Protein AF-A0A1Y0BZR5-F1 (afdb_monomer_lite)

Structure (mmCIF, N/CA/C/O backbone):
data_AF-A0A1Y0BZR5-F1
#
_entry.id   AF-A0A1Y0BZR5-F1
#
loop_
_atom_site.group_PDB
_atom_site.id
_atom_site.type_symbol
_atom_site.label_atom_id
_atom_site.label_alt_id
_atom_site.label_comp_id
_atom_site.label_asym_id
_atom_site.label_entity_id
_atom_site.label_seq_id
_atom_site.pdbx_PDB_ins_code
_atom_site.Cartn_x
_atom_site.Cartn_y
_atom_site.Cartn_z
_atom_site.occupancy
_atom_site.B_iso_or_equiv
_atom_site.auth_seq_id
_atom_site.auth_comp_id
_atom_site.auth_asym_id
_atom_site.auth_atom_id
_atom_site.pdbx_PDB_model_num
ATOM 1 N N . MET A 1 1 ? 7.726 3.503 -25.643 1.00 62.22 1 MET A N 1
ATOM 2 C CA . MET A 1 1 ? 7.680 2.615 -24.464 1.00 62.22 1 MET A CA 1
ATOM 3 C C . MET A 1 1 ? 6.382 1.815 -24.440 1.00 62.22 1 MET A C 1
ATOM 5 O O . MET A 1 1 ? 6.408 0.675 -24.866 1.00 62.22 1 MET A O 1
ATOM 9 N N . TRP A 1 2 ? 5.237 2.400 -24.061 1.00 66.06 2 TRP A N 1
ATOM 10 C CA . TRP A 1 2 ? 3.949 1.682 -24.011 1.00 66.06 2 TRP A CA 1
ATOM 11 C C . TRP A 1 2 ? 3.474 1.126 -25.356 1.00 66.06 2 TRP A C 1
ATOM 13 O O . TRP A 1 2 ? 2.902 0.046 -25.384 1.00 66.06 2 TRP A O 1
ATOM 23 N N . SER A 1 3 ? 3.769 1.813 -26.464 1.00 66.06 3 SER A N 1
ATOM 24 C CA . SER A 1 3 ? 3.493 1.302 -27.813 1.00 66.06 3 SER A CA 1
ATOM 25 C C . SER A 1 3 ? 4.205 -0.027 -28.093 1.00 66.06 3 SER A C 1
ATOM 27 O O . SER A 1 3 ? 3.567 -0.968 -28.533 1.00 66.06 3 SER A O 1
ATOM 29 N N . GLN A 1 4 ? 5.483 -0.154 -27.718 1.00 62.59 4 GLN A N 1
ATOM 30 C CA . GLN A 1 4 ? 6.264 -1.386 -27.904 1.00 62.59 4 GLN A CA 1
ATOM 31 C C . GLN A 1 4 ? 5.739 -2.550 -27.052 1.00 62.59 4 GLN A C 1
ATOM 33 O O . GLN A 1 4 ? 5.684 -3.677 -27.525 1.00 62.59 4 GLN A O 1
ATOM 38 N N . ILE A 1 5 ? 5.302 -2.277 -25.815 1.00 62.97 5 ILE A N 1
ATOM 39 C CA . ILE A 1 5 ? 4.694 -3.296 -24.939 1.00 62.97 5 ILE A CA 1
ATOM 40 C C . ILE A 1 5 ? 3.386 -3.829 -25.547 1.00 62.97 5 ILE A C 1
ATOM 42 O O . ILE A 1 5 ? 3.080 -5.010 -25.418 1.00 62.97 5 ILE A O 1
ATOM 46 N N . LEU A 1 6 ? 2.604 -2.961 -26.196 1.00 71.44 6 LEU A N 1
ATOM 47 C CA . LEU A 1 6 ? 1.344 -3.350 -26.829 1.00 71.44 6 LEU A CA 1
ATOM 48 C C . LEU A 1 6 ? 1.567 -4.123 -28.137 1.00 71.44 6 LEU A C 1
ATOM 50 O O . LEU A 1 6 ? 0.842 -5.082 -28.389 1.00 71.44 6 LEU A O 1
ATOM 54 N N . ASP A 1 7 ? 2.581 -3.747 -28.918 1.00 69.94 7 ASP A N 1
ATOM 55 C CA . ASP A 1 7 ? 2.903 -4.374 -30.206 1.00 69.94 7 ASP A CA 1
ATOM 56 C C . ASP A 1 7 ? 3.537 -5.775 -30.051 1.00 69.94 7 ASP A C 1
ATOM 58 O O . ASP A 1 7 ? 3.302 -6.653 -30.880 1.00 69.94 7 ASP A O 1
ATOM 62 N N . GLU A 1 8 ? 4.301 -6.020 -28.978 1.00 62.06 8 GLU A N 1
ATOM 63 C CA . GLU A 1 8 ? 4.959 -7.314 -28.695 1.00 62.06 8 GLU A CA 1
ATOM 64 C C . GLU A 1 8 ? 4.054 -8.325 -27.958 1.00 62.06 8 GLU A C 1
ATOM 66 O O . GLU A 1 8 ? 4.415 -9.491 -27.792 1.00 62.06 8 GLU A O 1
ATOM 71 N N . GLY A 1 9 ? 2.854 -7.900 -27.547 1.00 57.88 9 GLY A N 1
ATOM 72 C CA . GLY A 1 9 ? 1.932 -8.677 -26.720 1.00 57.88 9 GLY A CA 1
ATOM 73 C C . GLY A 1 9 ? 2.133 -8.424 -25.222 1.00 57.88 9 GLY A C 1
ATOM 74 O O . GLY A 1 9 ? 3.214 -8.090 -24.761 1.00 57.88 9 GLY A O 1
ATOM 75 N N . VAL A 1 10 ? 1.072 -8.553 -24.421 1.00 62.38 10 VAL A N 1
ATOM 76 C CA . VAL A 1 10 ? 1.087 -8.153 -22.993 1.00 62.38 10 VAL A CA 1
ATOM 77 C C . VAL A 1 10 ? 1.660 -9.249 -22.075 1.00 62.38 10 VAL A C 1
ATOM 79 O O . VAL A 1 10 ? 2.021 -8.991 -20.929 1.00 62.38 10 VAL A O 1
ATOM 82 N N . ALA A 1 11 ? 1.767 -10.486 -22.565 1.00 65.88 11 ALA A N 1
ATOM 83 C CA . ALA A 1 11 ? 2.259 -11.630 -21.799 1.00 65.88 11 ALA A CA 1
ATOM 84 C C . ALA A 1 11 ? 3.771 -11.845 -22.004 1.00 65.88 11 ALA A C 1
ATOM 86 O O . ALA A 1 11 ? 4.230 -11.916 -23.136 1.00 65.88 11 ALA A O 1
ATOM 87 N N . ASN A 1 12 ? 4.531 -12.014 -20.911 1.00 61.97 12 ASN A N 1
ATOM 88 C CA . ASN A 1 12 ? 5.988 -12.272 -20.879 1.00 61.97 12 ASN A CA 1
ATOM 89 C C . ASN A 1 12 ? 6.913 -11.183 -21.465 1.00 61.97 12 ASN A C 1
ATOM 91 O O . ASN A 1 12 ? 8.118 -11.397 -21.571 1.00 61.97 12 ASN A O 1
ATOM 95 N N . THR A 1 13 ? 6.394 -9.999 -21.783 1.00 67.00 13 THR A N 1
ATOM 96 C CA . THR A 1 13 ? 7.181 -8.903 -22.385 1.00 67.00 13 THR A CA 1
ATOM 97 C C . THR A 1 13 ? 8.054 -8.161 -21.372 1.00 67.00 13 THR A C 1
ATOM 99 O O . THR A 1 13 ? 9.136 -7.679 -21.712 1.00 67.00 13 THR A O 1
ATOM 102 N N . VAL A 1 14 ? 7.628 -8.113 -20.107 1.00 60.06 14 VAL A N 1
ATOM 103 C CA . VAL A 1 14 ? 8.414 -7.570 -18.992 1.00 60.06 14 VAL A CA 1
ATOM 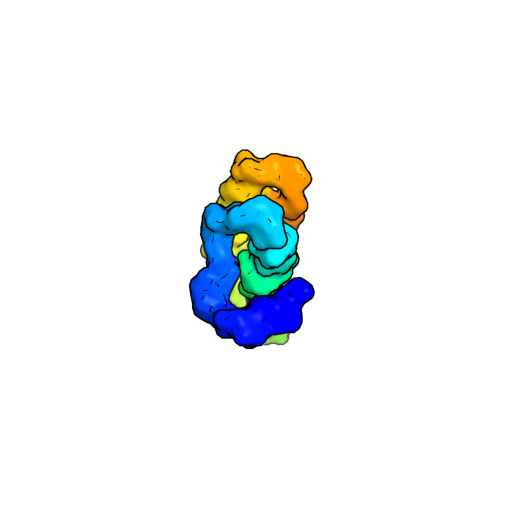104 C C . VAL A 1 14 ? 8.986 -8.737 -18.190 1.00 60.06 14 VAL A C 1
ATOM 106 O O . VAL A 1 14 ? 8.235 -9.507 -17.592 1.00 60.06 14 VAL A O 1
ATOM 109 N N . THR A 1 15 ? 10.312 -8.881 -18.194 1.00 63.84 15 THR A N 1
ATOM 110 C CA . THR A 1 15 ? 11.037 -9.943 -17.481 1.00 63.84 15 THR A CA 1
ATOM 111 C C . THR A 1 15 ? 11.661 -9.415 -16.188 1.00 63.84 15 THR A C 1
ATOM 113 O O . THR A 1 15 ? 11.914 -8.220 -16.043 1.00 63.84 15 THR A O 1
ATOM 116 N N . LEU A 1 16 ? 11.905 -10.316 -15.229 1.00 62.62 16 LEU A N 1
ATOM 117 C CA . LEU A 1 16 ? 12.580 -9.994 -13.960 1.00 62.62 16 LEU A CA 1
ATOM 118 C C . LEU A 1 16 ? 14.084 -9.728 -14.137 1.00 62.62 16 LEU A C 1
ATOM 120 O O . LEU A 1 16 ? 14.668 -9.027 -13.318 1.00 62.62 16 LEU A O 1
ATOM 124 N N . ASP A 1 17 ? 14.678 -10.260 -15.206 1.00 71.19 17 ASP A N 1
ATOM 125 C CA . ASP A 1 17 ? 16.074 -10.042 -15.594 1.00 71.19 17 ASP A CA 1
ATOM 126 C C . ASP A 1 17 ? 16.108 -9.486 -17.031 1.00 71.19 17 ASP A C 1
ATOM 128 O O . ASP A 1 17 ? 16.157 -10.251 -18.003 1.00 71.19 17 ASP A O 1
ATOM 132 N N . PRO A 1 18 ? 15.889 -8.170 -17.210 1.00 72.81 18 PRO A N 1
ATOM 133 C CA . PRO A 1 18 ? 15.882 -7.555 -18.528 1.00 72.81 18 PRO A CA 1
ATOM 134 C C . PRO A 1 18 ? 17.320 -7.349 -19.037 1.00 72.81 18 PRO A C 1
ATOM 136 O O . PRO A 1 18 ? 18.179 -6.897 -18.277 1.00 72.81 18 PRO A O 1
ATOM 139 N N . PRO A 1 19 ? 17.599 -7.593 -20.332 1.00 79.25 19 PRO A N 1
ATOM 140 C CA . PRO A 1 19 ? 18.864 -7.172 -20.925 1.00 79.25 19 PRO A CA 1
ATOM 141 C C . PRO A 1 19 ? 19.018 -5.634 -20.848 1.00 79.25 19 PRO A C 1
ATOM 143 O O . PRO A 1 19 ? 18.019 -4.921 -20.695 1.00 79.25 19 PRO A O 1
ATOM 146 N N . PRO A 1 20 ? 20.249 -5.088 -20.927 1.00 81.69 20 PRO A N 1
ATOM 147 C CA . PRO A 1 20 ? 20.534 -3.683 -20.601 1.00 81.69 20 PRO A CA 1
ATOM 148 C C . PRO A 1 20 ? 19.718 -2.644 -21.387 1.00 81.69 20 PRO A C 1
ATOM 150 O O . PRO A 1 20 ? 19.418 -1.568 -20.876 1.00 81.69 20 PRO A O 1
ATOM 153 N N . ASP A 1 21 ? 19.328 -2.964 -22.616 1.00 83.81 21 ASP A N 1
ATOM 154 C CA . ASP A 1 21 ? 18.503 -2.138 -23.501 1.00 83.81 21 ASP A CA 1
ATOM 155 C C . ASP A 1 21 ? 17.012 -2.106 -23.105 1.00 83.81 21 ASP A C 1
ATOM 157 O O . ASP A 1 21 ? 16.271 -1.217 -23.528 1.00 83.81 21 ASP A O 1
ATOM 161 N N . ARG A 1 22 ? 16.567 -3.039 -22.253 1.00 75.56 22 ARG A N 1
ATOM 162 C CA . ARG A 1 22 ? 15.169 -3.219 -21.820 1.00 75.56 22 ARG A CA 1
ATOM 163 C C . ARG A 1 22 ? 14.894 -2.724 -20.397 1.00 75.56 22 ARG A C 1
ATOM 165 O O . ARG A 1 22 ? 13.734 -2.705 -19.981 1.00 75.56 22 ARG A O 1
ATOM 172 N N . VAL A 1 23 ? 15.915 -2.274 -19.662 1.00 80.56 23 VAL A N 1
ATOM 173 C CA . VAL A 1 23 ? 15.788 -1.796 -18.269 1.00 80.56 23 VAL A CA 1
ATOM 174 C C . VAL A 1 23 ? 14.750 -0.675 -18.146 1.00 80.56 23 VAL A C 1
ATOM 176 O O . VAL A 1 23 ? 13.867 -0.748 -17.297 1.00 80.56 23 VAL A O 1
ATOM 179 N N . ALA A 1 24 ? 14.767 0.304 -19.055 1.00 79.38 24 ALA A N 1
ATOM 180 C CA . ALA A 1 24 ? 13.832 1.430 -19.016 1.00 79.38 24 ALA A CA 1
ATOM 181 C C . ALA A 1 24 ? 12.359 1.006 -19.218 1.00 79.38 24 ALA A C 1
ATOM 183 O O . ALA A 1 24 ? 11.450 1.617 -18.653 1.00 79.38 24 ALA A O 1
ATOM 184 N N . VAL A 1 25 ? 12.107 -0.054 -20.000 1.00 75.31 25 VAL A N 1
ATOM 185 C CA . VAL A 1 25 ? 10.763 -0.631 -20.198 1.00 75.31 25 VAL A CA 1
ATOM 186 C C . VAL A 1 25 ? 10.275 -1.277 -18.899 1.00 75.31 25 VAL A C 1
ATOM 188 O O . VAL A 1 25 ? 9.134 -1.052 -18.488 1.00 75.31 25 VAL A O 1
ATOM 191 N N . ALA A 1 26 ? 11.146 -2.043 -18.234 1.00 74.94 26 ALA A N 1
ATOM 192 C CA . ALA A 1 26 ? 10.841 -2.697 -16.965 1.00 74.94 26 ALA A CA 1
ATOM 193 C C . ALA A 1 26 ? 10.603 -1.678 -15.839 1.00 74.94 26 ALA A C 1
ATOM 195 O O . ALA A 1 26 ? 9.607 -1.776 -15.124 1.00 74.94 26 ALA A O 1
ATOM 196 N N . GLU A 1 27 ? 11.452 -0.656 -15.718 1.00 75.69 27 GLU A N 1
ATOM 197 C CA . GLU A 1 27 ? 11.271 0.432 -14.751 1.00 75.69 27 GLU A CA 1
ATOM 198 C C . GLU A 1 27 ? 9.947 1.168 -14.969 1.00 75.69 27 GLU A C 1
ATOM 200 O O . GLU A 1 27 ? 9.188 1.358 -14.020 1.00 75.69 27 GLU A O 1
ATOM 205 N N . ALA A 1 28 ? 9.620 1.529 -16.215 1.00 73.88 28 ALA A N 1
ATOM 206 C CA . ALA A 1 28 ? 8.361 2.198 -16.531 1.00 73.88 28 ALA A CA 1
ATOM 207 C C . ALA A 1 28 ? 7.145 1.348 -16.130 1.00 73.88 28 ALA A C 1
ATOM 209 O O . ALA A 1 28 ? 6.183 1.882 -15.573 1.00 73.88 28 ALA A O 1
ATOM 210 N N . PHE A 1 29 ? 7.193 0.033 -16.360 1.00 73.12 29 PHE A N 1
ATOM 211 C CA . PHE A 1 29 ? 6.144 -0.892 -15.935 1.00 73.12 29 PHE A CA 1
ATOM 212 C C . PHE A 1 29 ? 5.981 -0.914 -14.408 1.00 73.12 29 PHE A C 1
ATOM 214 O O . PHE A 1 29 ? 4.869 -0.704 -13.912 1.00 73.12 29 PHE A O 1
ATOM 221 N N . TRP A 1 30 ? 7.074 -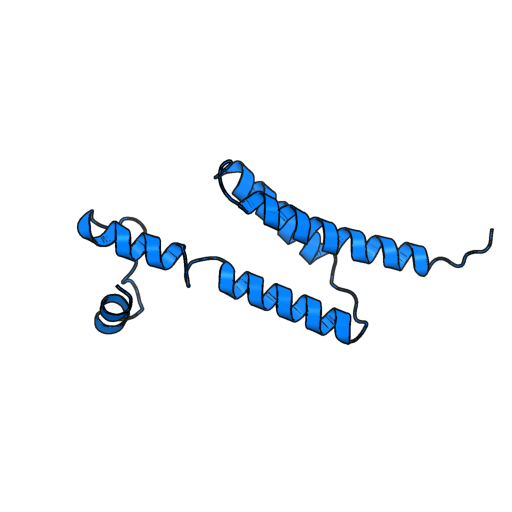1.093 -13.660 1.00 72.12 30 TRP A N 1
ATOM 222 C CA . TRP A 1 30 ? 7.058 -1.144 -12.192 1.00 72.12 30 TRP A CA 1
ATOM 223 C C . TRP A 1 30 ? 6.693 0.193 -11.536 1.00 72.12 30 TRP A C 1
ATOM 225 O O . TRP A 1 30 ? 6.091 0.200 -10.464 1.00 72.12 30 TRP A O 1
ATOM 235 N N . PHE A 1 31 ? 6.975 1.321 -12.191 1.00 70.38 31 PHE A N 1
ATOM 236 C CA . PHE A 1 31 ? 6.534 2.646 -11.749 1.00 70.38 31 PHE A CA 1
ATOM 237 C C . PHE A 1 31 ? 5.084 2.987 -12.128 1.00 70.38 31 PHE A C 1
ATOM 239 O O . PHE A 1 31 ? 4.567 3.988 -11.633 1.00 70.38 31 PHE A O 1
ATOM 246 N N . SER A 1 32 ? 4.401 2.191 -12.966 1.00 66.94 32 SER A N 1
ATOM 247 C CA . SER A 1 32 ? 3.013 2.477 -13.370 1.00 66.94 32 SER A CA 1
ATOM 248 C C . SER A 1 32 ? 2.027 1.305 -13.204 1.00 66.94 32 SER A C 1
ATOM 250 O O . SER A 1 32 ? 1.549 1.162 -12.080 1.00 66.94 32 SER A O 1
ATOM 252 N N . PRO A 1 33 ? 1.644 0.464 -14.188 1.00 63.09 33 PRO A N 1
ATOM 253 C CA . PRO A 1 33 ? 0.618 -0.561 -13.963 1.00 63.09 33 PRO A CA 1
ATOM 254 C C . PRO A 1 33 ? 1.117 -1.758 -13.148 1.00 63.09 33 PRO A C 1
ATOM 256 O O . PRO A 1 33 ? 0.309 -2.401 -12.486 1.00 63.09 33 PRO A O 1
ATOM 259 N N . GLY A 1 34 ? 2.426 -2.038 -13.163 1.00 60.03 34 GLY A N 1
ATOM 260 C CA . GLY A 1 34 ? 3.066 -2.977 -12.239 1.00 60.03 34 GLY A CA 1
ATOM 261 C C . GLY A 1 34 ? 3.285 -2.382 -10.846 1.00 60.03 34 GLY A C 1
ATOM 262 O O . GLY A 1 34 ? 3.612 -3.107 -9.908 1.00 60.03 34 GLY A O 1
ATOM 263 N N . SER A 1 35 ? 3.088 -1.068 -10.691 1.00 69.56 35 SER A N 1
ATOM 264 C CA . SER A 1 35 ? 3.084 -0.438 -9.376 1.00 69.56 35 SER A CA 1
ATOM 265 C C . SER A 1 35 ? 1.818 -0.809 -8.607 1.00 69.56 35 SER A C 1
ATOM 267 O O . SER A 1 35 ? 0.764 -1.115 -9.168 1.00 69.56 35 SER A O 1
ATOM 269 N N . PHE A 1 36 ? 1.872 -0.657 -7.289 1.00 71.00 36 PHE A N 1
ATOM 270 C CA . PHE A 1 36 ? 0.699 -0.796 -6.430 1.00 71.00 36 PHE A CA 1
ATOM 271 C C . PHE A 1 36 ? -0.288 0.384 -6.532 1.00 71.00 36 PHE A C 1
ATOM 273 O O . PHE A 1 36 ? -1.261 0.419 -5.785 1.00 71.00 36 PHE A O 1
ATOM 280 N N . GLY A 1 37 ? -0.096 1.341 -7.449 1.00 75.62 37 GLY A N 1
ATOM 281 C CA . GLY A 1 37 ? -0.930 2.541 -7.561 1.00 75.62 37 GLY A CA 1
ATOM 282 C C . GLY A 1 37 ? -2.405 2.251 -7.854 1.00 75.62 37 GLY A C 1
ATOM 283 O O . GLY A 1 37 ? -3.278 2.755 -7.150 1.00 75.62 37 GLY A O 1
ATOM 284 N N . VAL A 1 38 ? -2.698 1.404 -8.848 1.00 81.31 38 VAL A N 1
ATOM 285 C CA . VAL A 1 38 ? -4.087 1.036 -9.189 1.00 81.31 38 VAL A CA 1
ATOM 286 C C . VAL A 1 38 ? -4.757 0.251 -8.049 1.00 81.31 38 VAL A C 1
ATOM 288 O O . VAL A 1 38 ? -5.829 0.676 -7.611 1.00 81.31 38 VAL A O 1
ATOM 291 N N . PRO A 1 39 ? -4.148 -0.822 -7.494 1.00 79.94 39 PRO A N 1
ATOM 292 C CA . PRO A 1 39 ? -4.695 -1.504 -6.320 1.00 79.94 39 PRO A CA 1
ATOM 293 C C . PRO A 1 39 ? -4.949 -0.572 -5.126 1.00 79.94 39 PRO A C 1
ATOM 295 O O . PRO A 1 39 ? -6.025 -0.619 -4.530 1.00 79.94 39 PRO A O 1
ATOM 298 N N . LEU A 1 40 ? -4.003 0.314 -4.796 1.00 80.06 40 LEU A N 1
ATOM 299 C CA . LEU A 1 40 ? -4.154 1.270 -3.692 1.00 80.06 40 LEU A CA 1
ATOM 300 C C . LEU A 1 40 ? -5.258 2.300 -3.967 1.00 80.06 40 LEU A C 1
ATOM 302 O O . LEU A 1 40 ? -6.012 2.643 -3.057 1.00 80.06 40 LEU A O 1
ATOM 306 N N . GLY A 1 41 ? -5.404 2.754 -5.214 1.00 86.00 41 GLY A N 1
ATOM 307 C CA . GLY A 1 41 ? -6.494 3.637 -5.629 1.00 86.00 41 GLY A CA 1
ATOM 308 C C . GLY A 1 41 ? -7.869 2.987 -5.453 1.00 86.00 41 GLY A C 1
ATOM 309 O O . GLY A 1 41 ? -8.782 3.610 -4.909 1.00 86.00 41 GLY A O 1
ATOM 310 N N . LEU A 1 42 ? -8.003 1.711 -5.827 1.00 89.12 42 LEU A N 1
ATOM 311 C CA . LEU A 1 42 ? -9.230 0.938 -5.613 1.00 89.12 42 LEU A CA 1
ATOM 312 C C . LEU A 1 42 ? -9.547 0.760 -4.124 1.00 89.12 42 LEU A C 1
ATOM 314 O O . LEU A 1 42 ? -10.700 0.926 -3.726 1.00 89.12 42 LEU A O 1
ATOM 318 N N . ILE A 1 43 ? -8.536 0.488 -3.292 1.00 88.44 43 ILE A N 1
ATOM 319 C CA . ILE A 1 43 ? -8.697 0.429 -1.832 1.00 88.44 43 ILE A CA 1
ATOM 320 C C . ILE A 1 43 ? -9.176 1.782 -1.292 1.00 88.44 43 ILE A C 1
ATOM 322 O O . ILE A 1 43 ? -10.137 1.829 -0.526 1.00 88.44 43 ILE A O 1
ATOM 326 N N . GLY A 1 44 ? -8.574 2.891 -1.728 1.00 88.94 44 GLY A N 1
ATOM 327 C CA . GLY A 1 44 ? -9.015 4.236 -1.352 1.00 88.94 44 GLY A CA 1
ATOM 328 C C . GLY A 1 44 ? -10.470 4.506 -1.750 1.00 88.94 44 GLY A C 1
ATOM 329 O O . GLY A 1 44 ? -11.255 5.028 -0.956 1.00 88.94 44 GLY A O 1
ATOM 330 N N . GLN A 1 45 ? -10.872 4.084 -2.949 1.00 93.12 45 GLN A N 1
ATOM 331 C CA . GLN A 1 45 ? -12.249 4.223 -3.418 1.00 93.12 45 GLN A CA 1
ATOM 332 C C . GLN A 1 45 ? -13.232 3.355 -2.622 1.00 93.12 45 GLN A C 1
ATOM 334 O O . GLN A 1 45 ? -14.338 3.811 -2.321 1.00 93.12 45 GLN A O 1
ATOM 339 N N . LEU A 1 46 ? -12.830 2.146 -2.224 1.00 90.62 46 LEU A N 1
ATOM 340 C CA . LEU A 1 46 ? -13.607 1.282 -1.336 1.00 90.62 46 LEU A CA 1
ATOM 341 C C . LEU A 1 46 ? -13.795 1.930 0.043 1.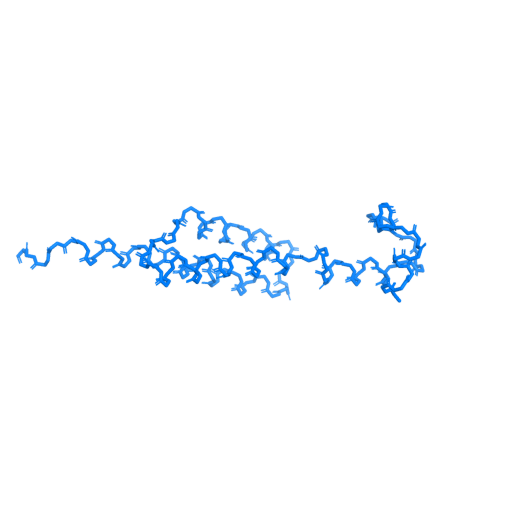00 90.62 46 LEU A C 1
ATOM 343 O O . LEU A 1 46 ? -14.923 2.026 0.522 1.00 90.62 46 LEU A O 1
ATOM 347 N N . VAL A 1 47 ? -12.721 2.447 0.645 1.00 90.38 47 VAL A N 1
ATOM 348 C CA . VAL A 1 47 ? -12.756 3.170 1.930 1.00 90.38 47 VAL A CA 1
ATOM 349 C C . VAL A 1 47 ? -13.719 4.359 1.869 1.00 90.38 47 VAL A C 1
ATOM 351 O O . VAL A 1 47 ? -14.556 4.533 2.761 1.00 90.38 47 VAL A O 1
ATOM 354 N N . LEU A 1 48 ? -13.661 5.151 0.793 1.00 91.69 48 LEU A N 1
ATOM 355 C CA . LEU A 1 48 ? -14.582 6.269 0.575 1.00 91.69 48 LEU A CA 1
ATOM 356 C C . LEU A 1 48 ? -16.026 5.795 0.399 1.00 91.69 48 LEU A C 1
ATOM 358 O O . LEU A 1 48 ? -16.943 6.400 0.953 1.00 91.69 48 LEU A O 1
ATOM 362 N N . HIS A 1 49 ? -16.242 4.720 -0.357 1.00 93.44 49 HIS A N 1
ATOM 363 C CA . HIS A 1 49 ? -17.567 4.147 -0.569 1.00 93.44 49 HIS A CA 1
ATOM 364 C C . HIS A 1 49 ? -18.203 3.675 0.746 1.00 93.44 49 HIS A C 1
ATOM 366 O O . HIS A 1 49 ? -19.358 4.005 1.018 1.00 93.44 49 HIS A O 1
ATOM 372 N N . MET A 1 50 ? -17.450 2.948 1.576 1.00 91.06 50 MET A N 1
ATOM 373 C CA . MET A 1 50 ? -17.915 2.455 2.876 1.00 91.06 50 MET A CA 1
ATOM 374 C C . MET A 1 50 ? -18.236 3.612 3.824 1.00 91.06 50 MET A C 1
ATOM 376 O O . MET A 1 50 ? -19.350 3.692 4.345 1.00 91.06 50 MET A O 1
ATOM 380 N N . THR A 1 51 ? -17.310 4.567 3.950 1.00 88.12 51 THR A N 1
ATOM 381 C CA . THR A 1 51 ? -17.473 5.742 4.818 1.00 88.12 51 THR A CA 1
ATOM 382 C C . THR A 1 51 ? -18.692 6.580 4.420 1.00 88.12 51 THR A C 1
ATOM 384 O O . THR A 1 51 ? -19.483 6.962 5.280 1.00 88.12 51 THR A O 1
ATOM 387 N N . ARG A 1 52 ? -18.918 6.807 3.116 1.00 92.38 52 ARG A N 1
ATOM 388 C CA . ARG A 1 52 ? -20.100 7.535 2.607 1.00 92.38 52 ARG A CA 1
ATOM 389 C C . ARG A 1 52 ? -21.426 6.833 2.911 1.00 92.38 52 ARG A C 1
ATOM 391 O O . ARG A 1 52 ? -22.457 7.493 2.956 1.00 92.38 52 ARG A O 1
ATOM 398 N N . ARG A 1 53 ? -21.410 5.513 3.111 1.00 92.69 53 ARG A N 1
ATOM 399 C CA . ARG A 1 53 ? -22.582 4.703 3.484 1.00 92.69 53 ARG A CA 1
ATOM 400 C C . ARG A 1 53 ? -22.697 4.462 4.992 1.00 92.69 53 ARG A C 1
ATOM 402 O O . ARG A 1 53 ? -23.533 3.667 5.412 1.00 92.69 53 ARG A O 1
ATOM 409 N N . GLY A 1 54 ? -21.853 5.103 5.804 1.00 86.75 54 GLY A N 1
ATOM 410 C CA . GLY A 1 54 ? -21.813 4.914 7.257 1.00 86.75 54 GLY A CA 1
ATOM 411 C C . GLY A 1 54 ? -21.280 3.547 7.707 1.00 86.75 54 GLY A C 1
ATOM 412 O O . GLY A 1 54 ? -21.299 3.252 8.906 1.00 86.75 54 GLY A O 1
ATOM 413 N N . GLN A 1 55 ? -20.788 2.730 6.771 1.00 87.88 55 GLN A N 1
ATOM 414 C CA . GLN A 1 55 ? -20.230 1.407 7.038 1.00 87.88 55 GLN A CA 1
ATOM 415 C C . GLN A 1 55 ? -18.800 1.548 7.580 1.00 87.88 55 GLN A C 1
ATOM 417 O O . GLN A 1 55 ? -18.024 2.340 7.034 1.00 87.88 55 GLN A O 1
ATOM 422 N N . PRO A 1 56 ? -18.432 0.816 8.645 1.00 85.25 56 PRO A N 1
ATOM 423 C CA . PRO A 1 56 ? -17.074 0.846 9.174 1.00 85.25 56 PRO A CA 1
ATOM 424 C C . PRO A 1 56 ? -16.098 0.193 8.191 1.00 85.25 56 PRO A C 1
ATOM 426 O O . PRO A 1 56 ? -16.416 -0.816 7.563 1.00 85.25 56 PRO A O 1
ATOM 429 N N . VAL A 1 57 ? -14.898 0.759 8.071 1.00 88.25 57 VAL A N 1
ATOM 430 C CA . VAL A 1 57 ? -13.797 0.122 7.338 1.00 88.25 57 VAL A CA 1
ATOM 431 C C . VAL A 1 57 ? -13.185 -0.953 8.244 1.00 88.25 57 VAL A C 1
ATOM 433 O O . VAL A 1 57 ? -12.941 -0.653 9.410 1.00 88.25 57 VAL A O 1
ATOM 436 N N . PRO A 1 58 ? -12.919 -2.179 7.759 1.00 88.69 58 PRO A N 1
ATOM 437 C CA . PRO A 1 58 ? -12.398 -3.246 8.610 1.00 88.69 58 PRO A CA 1
ATOM 438 C C . PRO A 1 58 ? -10.988 -2.942 9.128 1.00 88.69 58 PRO A C 1
ATOM 440 O O . PRO A 1 58 ? -10.100 -2.624 8.337 1.00 88.69 58 PRO A O 1
ATOM 443 N N . VAL A 1 59 ? -10.726 -3.121 10.424 1.00 89.50 59 VAL A N 1
ATOM 444 C CA . VAL A 1 59 ? -9.401 -2.804 10.989 1.00 89.50 59 VAL A CA 1
ATOM 445 C C . VAL A 1 59 ? -8.271 -3.712 10.555 1.00 89.50 59 VAL A C 1
ATOM 447 O O . VAL A 1 59 ? -7.133 -3.254 10.433 1.00 89.50 59 VAL A O 1
ATOM 450 N N . TRP A 1 60 ? -8.564 -4.972 10.235 1.00 90.50 60 TRP A N 1
ATOM 451 C CA . TRP A 1 60 ? -7.554 -5.869 9.673 1.00 90.50 60 TRP A CA 1
ATOM 452 C C . TRP A 1 60 ? -6.939 -5.296 8.384 1.00 90.50 60 TRP A C 1
ATOM 454 O O . TRP A 1 60 ? -5.760 -5.521 8.125 1.00 90.50 60 TRP A O 1
ATOM 464 N N . LEU A 1 61 ? -7.698 -4.501 7.615 1.00 90.31 61 LEU A N 1
ATOM 465 C CA . LEU A 1 61 ? -7.203 -3.821 6.418 1.00 90.31 61 LEU A CA 1
ATOM 466 C C . LEU A 1 61 ? -6.188 -2.728 6.781 1.00 90.31 61 LEU A C 1
ATOM 468 O O . LEU A 1 61 ? -5.152 -2.613 6.131 1.00 90.31 61 LEU A O 1
ATOM 472 N N . GLY A 1 62 ? -6.455 -1.960 7.841 1.00 90.88 62 GLY A N 1
ATOM 473 C CA . GLY A 1 62 ? -5.519 -0.966 8.367 1.00 90.88 62 GLY A CA 1
ATOM 474 C C . GLY A 1 62 ? -4.199 -1.603 8.808 1.00 90.88 62 GLY A C 1
ATOM 475 O O . GLY A 1 62 ? -3.132 -1.161 8.386 1.00 90.88 62 GLY A O 1
ATOM 476 N N . TRP A 1 63 ? -4.263 -2.702 9.566 1.00 93.19 63 TRP A N 1
ATOM 477 C CA . TRP A 1 63 ? -3.071 -3.453 9.979 1.00 93.19 63 TRP A CA 1
ATOM 478 C C . TRP A 1 63 ? -2.313 -4.080 8.810 1.00 93.19 63 TRP A C 1
ATOM 480 O O . TRP A 1 63 ? -1.084 -4.034 8.799 1.00 93.19 63 TRP A O 1
ATOM 490 N N . ALA A 1 64 ? -3.016 -4.613 7.807 1.00 91.31 64 ALA A N 1
ATOM 491 C CA . ALA A 1 64 ? -2.386 -5.130 6.596 1.00 91.31 64 ALA A CA 1
ATOM 492 C C . ALA A 1 64 ? -1.595 -4.033 5.863 1.00 91.31 64 ALA A C 1
ATOM 494 O O . ALA A 1 64 ? -0.455 -4.260 5.460 1.00 91.31 64 ALA A O 1
ATOM 495 N N . ILE A 1 65 ? -2.159 -2.825 5.754 1.00 90.19 65 ILE A N 1
ATOM 496 C CA . ILE A 1 65 ? -1.493 -1.666 5.142 1.00 90.19 65 ILE A CA 1
ATOM 497 C C . ILE A 1 65 ? -0.273 -1.226 5.966 1.00 90.19 65 ILE A C 1
ATOM 499 O O . ILE A 1 65 ? 0.778 -0.967 5.383 1.00 90.19 65 ILE A O 1
ATOM 503 N N . VAL A 1 66 ? -0.370 -1.183 7.302 1.00 92.94 66 VAL A N 1
ATOM 504 C CA . VAL A 1 66 ? 0.775 -0.868 8.179 1.00 92.94 66 VAL A CA 1
ATOM 505 C C . VAL A 1 66 ? 1.892 -1.899 8.017 1.00 92.94 66 VAL A C 1
ATOM 507 O O . VAL A 1 66 ? 3.040 -1.521 7.792 1.00 92.94 66 VAL A O 1
ATOM 510 N N . ALA A 1 67 ? 1.571 -3.193 8.088 1.00 92.12 67 ALA A N 1
ATOM 511 C CA . ALA A 1 67 ? 2.551 -4.267 7.945 1.00 92.12 67 ALA A CA 1
ATOM 512 C C . ALA A 1 67 ? 3.255 -4.206 6.581 1.00 92.12 67 ALA A C 1
ATOM 514 O O . ALA A 1 67 ? 4.479 -4.326 6.504 1.00 92.12 67 ALA A O 1
ATOM 515 N N . TRP A 1 68 ? 2.494 -3.946 5.516 1.00 89.38 68 TRP A N 1
ATOM 516 C CA . TRP A 1 68 ? 3.033 -3.796 4.169 1.00 89.38 68 TRP A CA 1
ATOM 517 C C . TRP A 1 68 ? 3.926 -2.559 4.027 1.00 89.38 68 TRP A C 1
ATOM 519 O O . TRP A 1 68 ? 5.015 -2.643 3.462 1.00 89.38 68 TRP A O 1
ATOM 529 N N . ALA A 1 69 ? 3.511 -1.419 4.587 1.00 89.00 69 ALA A N 1
ATOM 530 C CA . ALA A 1 69 ? 4.312 -0.198 4.595 1.00 89.00 69 ALA A CA 1
ATOM 531 C C . ALA A 1 69 ? 5.634 -0.385 5.352 1.00 89.00 69 ALA A C 1
ATOM 533 O O . ALA A 1 69 ? 6.674 0.053 4.869 1.00 89.00 69 ALA A O 1
ATOM 534 N N . CYS A 1 70 ? 5.612 -1.077 6.496 1.00 90.00 70 CYS A N 1
ATOM 535 C CA . CYS A 1 70 ? 6.818 -1.431 7.242 1.00 90.00 70 CYS A CA 1
ATOM 536 C C . CYS A 1 70 ? 7.743 -2.334 6.422 1.00 90.00 70 CYS A C 1
ATOM 538 O O . CYS A 1 70 ? 8.938 -2.066 6.350 1.00 90.00 70 CYS A O 1
ATOM 540 N N . LEU A 1 71 ? 7.204 -3.370 5.772 1.00 89.44 71 LEU A N 1
ATOM 541 C CA . LEU A 1 71 ? 7.986 -4.253 4.907 1.00 89.44 71 LEU A CA 1
ATOM 542 C C . LEU A 1 71 ? 8.678 -3.453 3.791 1.00 89.44 71 LEU A C 1
ATOM 544 O O . LEU A 1 71 ? 9.897 -3.524 3.648 1.00 89.44 71 LEU A O 1
ATOM 548 N N . LEU A 1 72 ? 7.923 -2.636 3.051 1.00 82.69 72 LEU A N 1
ATOM 549 C CA . LEU A 1 72 ? 8.461 -1.804 1.970 1.00 82.69 72 LEU A CA 1
ATOM 550 C C . LEU A 1 72 ? 9.460 -0.753 2.473 1.00 82.69 72 LEU A C 1
ATOM 552 O O . LEU A 1 72 ? 10.499 -0.548 1.848 1.00 82.69 72 LEU A O 1
ATOM 556 N N . GLY A 1 73 ? 9.172 -0.108 3.604 1.00 84.75 73 GLY A N 1
ATOM 557 C CA . GLY A 1 73 ? 10.056 0.870 4.235 1.00 84.75 73 GLY A CA 1
ATOM 558 C C . GLY A 1 73 ? 11.364 0.251 4.726 1.00 84.75 73 GLY A C 1
ATOM 559 O O . GLY A 1 73 ? 12.406 0.890 4.645 1.00 84.75 73 GLY A O 1
ATOM 560 N N . LEU A 1 74 ? 11.352 -1.007 5.170 1.00 86.69 74 LEU A N 1
ATOM 561 C CA . LEU A 1 74 ? 12.572 -1.727 5.542 1.00 86.69 74 LEU A CA 1
ATOM 562 C C . LEU A 1 74 ? 13.384 -2.157 4.317 1.00 86.69 74 LEU A C 1
ATOM 564 O O . LEU A 1 74 ? 14.607 -2.028 4.328 1.00 86.69 74 LEU A O 1
ATOM 568 N N . MET A 1 75 ? 12.728 -2.640 3.256 1.00 78.62 75 MET A N 1
ATOM 569 C CA . MET A 1 75 ? 13.426 -3.063 2.036 1.00 78.62 75 MET A CA 1
ATOM 570 C C . MET A 1 75 ? 13.978 -1.880 1.234 1.00 78.62 75 MET A C 1
ATOM 572 O O . MET A 1 75 ? 15.054 -1.982 0.648 1.00 78.62 75 MET A O 1
ATOM 576 N N . VAL A 1 76 ? 13.269 -0.745 1.221 1.00 80.75 76 VAL A N 1
ATOM 577 C CA . VAL A 1 76 ? 13.658 0.462 0.477 1.00 80.75 76 VAL A CA 1
ATOM 578 C C . VAL A 1 76 ? 13.508 1.715 1.363 1.00 80.75 76 VAL A C 1
ATOM 580 O O . VAL A 1 76 ? 12.577 2.504 1.179 1.00 80.75 76 VAL A O 1
ATOM 583 N N . PRO A 1 77 ? 14.436 1.965 2.310 1.00 76.25 77 PRO A N 1
ATOM 584 C CA . PRO A 1 77 ? 14.268 2.994 3.348 1.00 76.25 77 PRO A CA 1
ATOM 585 C C . PRO A 1 77 ? 14.174 4.434 2.855 1.00 76.25 77 PRO A C 1
ATOM 587 O O . PRO A 1 77 ? 13.524 5.257 3.496 1.00 76.25 77 PRO A O 1
ATOM 590 N N . LYS A 1 78 ? 14.801 4.743 1.713 1.00 78.25 78 LYS A N 1
ATOM 591 C CA . LYS A 1 78 ? 14.746 6.073 1.082 1.00 78.25 78 LYS A CA 1
ATOM 592 C C . LYS A 1 78 ? 13.513 6.273 0.184 1.00 78.25 78 LYS A C 1
ATOM 594 O O . LYS A 1 78 ? 13.427 7.288 -0.500 1.00 78.25 78 LYS A O 1
ATOM 599 N N . SER A 1 79 ? 12.587 5.314 0.143 1.00 76.06 79 SER A N 1
ATOM 600 C CA . SER A 1 79 ? 11.363 5.414 -0.656 1.00 76.06 79 SER A CA 1
ATOM 601 C C . SER A 1 79 ? 10.249 6.181 0.065 1.00 76.06 79 SER A C 1
ATOM 603 O O . SER A 1 79 ? 10.272 6.376 1.280 1.00 76.06 79 SER A O 1
ATOM 605 N N . GLY A 1 80 ? 9.211 6.557 -0.687 1.00 75.50 80 GLY A N 1
ATOM 606 C CA . GLY A 1 80 ? 7.979 7.136 -0.143 1.00 75.50 80 GLY A CA 1
ATOM 607 C C . GLY A 1 80 ? 7.070 6.148 0.606 1.00 75.50 80 GLY A C 1
ATOM 608 O O . GLY A 1 80 ? 5.970 6.536 0.993 1.00 75.50 80 GLY A O 1
ATOM 609 N N . ALA A 1 81 ? 7.486 4.891 0.822 1.00 79.81 81 ALA A N 1
ATOM 610 C CA . ALA A 1 81 ? 6.658 3.852 1.447 1.00 79.81 81 ALA A CA 1
ATOM 611 C C . ALA A 1 81 ? 6.143 4.235 2.846 1.00 79.81 81 ALA A C 1
ATOM 613 O O . ALA A 1 81 ? 5.040 3.847 3.228 1.00 79.81 81 ALA A O 1
ATOM 614 N N . TRP A 1 82 ? 6.882 5.068 3.581 1.00 83.38 82 TRP A N 1
ATOM 615 C CA . TRP A 1 82 ? 6.472 5.573 4.893 1.00 83.38 82 TRP A CA 1
ATOM 616 C C . TRP A 1 82 ? 5.157 6.365 4.868 1.00 83.38 82 TRP A C 1
ATOM 618 O O . TRP A 1 82 ? 4.429 6.359 5.854 1.00 83.38 82 TRP A O 1
ATOM 628 N N . ALA A 1 83 ? 4.785 6.988 3.744 1.00 85.94 83 ALA A N 1
ATOM 629 C CA . ALA A 1 83 ? 3.496 7.673 3.621 1.00 85.94 83 ALA A CA 1
ATOM 630 C C . ALA A 1 83 ? 2.300 6.701 3.688 1.00 85.94 83 ALA A C 1
ATOM 632 O O . ALA A 1 83 ? 1.232 7.060 4.186 1.00 85.94 83 ALA A O 1
ATOM 633 N N . ILE A 1 84 ? 2.485 5.454 3.237 1.00 85.94 84 ILE A N 1
ATOM 634 C CA . ILE A 1 84 ? 1.462 4.396 3.290 1.00 85.94 84 ILE A CA 1
ATOM 635 C C . ILE A 1 84 ? 1.166 4.015 4.749 1.00 85.94 84 ILE A C 1
ATOM 637 O O . ILE A 1 84 ? 0.024 3.706 5.093 1.00 85.94 84 ILE A O 1
ATOM 641 N N . LEU A 1 85 ? 2.165 4.115 5.632 1.00 89.00 85 LEU A N 1
ATOM 642 C CA . LEU A 1 85 ? 2.014 3.840 7.061 1.00 89.00 85 LEU A CA 1
ATOM 643 C C . LEU A 1 85 ? 0.994 4.784 7.713 1.00 89.00 85 LEU A C 1
ATOM 645 O O . LEU A 1 85 ? 0.152 4.334 8.488 1.00 89.00 85 LEU A O 1
ATOM 649 N N . THR A 1 86 ? 1.006 6.066 7.333 1.00 89.69 86 THR A N 1
ATOM 650 C CA . THR A 1 86 ? 0.017 7.054 7.790 1.00 89.69 86 THR A CA 1
ATOM 651 C C . THR A 1 86 ? -1.406 6.642 7.411 1.00 89.69 86 THR A C 1
ATOM 653 O O . THR A 1 86 ? -2.316 6.757 8.227 1.00 89.69 86 THR A O 1
ATOM 656 N N . VAL A 1 87 ? -1.610 6.111 6.200 1.00 88.25 87 VAL A N 1
ATOM 657 C CA . VAL A 1 87 ? -2.930 5.642 5.741 1.00 88.25 87 VAL A CA 1
ATOM 658 C C . VAL A 1 87 ? -3.420 4.474 6.595 1.00 88.25 87 VAL A C 1
ATOM 660 O O . VAL A 1 87 ? -4.554 4.496 7.073 1.00 88.25 87 VAL A O 1
ATOM 663 N N . GLY A 1 88 ? -2.561 3.478 6.826 1.00 89.00 88 GLY A N 1
ATOM 664 C CA . GLY A 1 88 ? -2.892 2.329 7.669 1.00 89.00 88 GLY A CA 1
ATOM 665 C C . GLY A 1 88 ? -3.234 2.740 9.104 1.00 89.00 88 GLY A C 1
ATOM 666 O O . GLY A 1 88 ? -4.261 2.318 9.636 1.00 89.00 88 GLY A O 1
ATOM 667 N N . ALA A 1 89 ? -2.437 3.634 9.697 1.00 90.50 89 ALA A N 1
ATOM 668 C CA . ALA A 1 89 ? -2.667 4.149 11.045 1.00 90.50 89 ALA A CA 1
ATOM 669 C C . ALA A 1 89 ? -4.009 4.891 11.176 1.00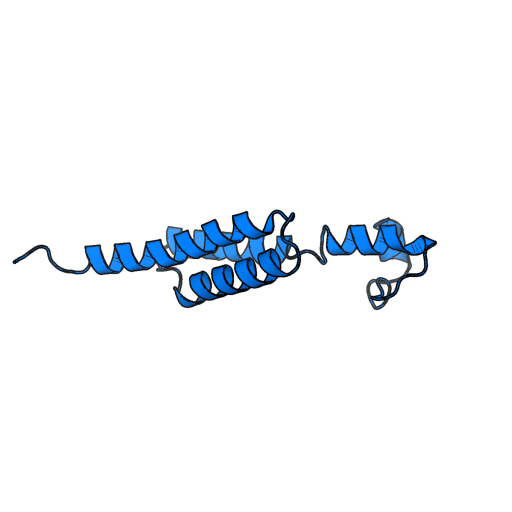 90.50 89 ALA A C 1
ATOM 671 O O . ALA A 1 89 ? -4.723 4.695 12.158 1.00 90.50 89 ALA A O 1
ATOM 672 N N . LEU A 1 90 ? -4.387 5.699 10.179 1.00 89.69 90 LEU A N 1
ATOM 673 C CA . LEU A 1 90 ? -5.670 6.409 10.172 1.00 89.69 90 LEU A CA 1
ATOM 674 C C . LEU A 1 90 ? -6.869 5.455 10.103 1.00 89.69 90 LEU A C 1
ATOM 676 O O . LEU A 1 90 ? -7.870 5.689 10.777 1.00 89.69 90 LEU A O 1
ATOM 680 N N . ILE A 1 91 ? -6.769 4.373 9.325 1.00 88.62 91 ILE A N 1
ATOM 681 C CA . ILE A 1 91 ? -7.824 3.350 9.257 1.00 88.62 91 ILE A CA 1
ATOM 682 C C . ILE A 1 91 ? -7.982 2.657 10.616 1.00 88.62 91 ILE A C 1
ATOM 684 O O . ILE A 1 91 ? -9.108 2.504 11.083 1.00 88.62 91 ILE A O 1
ATOM 688 N N . VAL A 1 92 ? -6.871 2.299 11.273 1.00 90.25 92 VAL A N 1
ATOM 689 C CA . VAL A 1 92 ? -6.893 1.682 12.612 1.00 90.25 92 VAL A CA 1
ATOM 690 C C . VAL A 1 92 ? -7.497 2.626 13.654 1.00 90.25 92 VAL A C 1
ATOM 692 O O . VAL A 1 92 ? -8.409 2.243 14.382 1.00 90.25 92 VAL A O 1
ATOM 695 N N . ALA A 1 93 ? -7.054 3.884 13.683 1.00 87.31 93 ALA A N 1
ATOM 696 C CA . ALA A 1 93 ? -7.560 4.880 14.625 1.00 87.31 93 ALA A CA 1
ATOM 697 C C . ALA A 1 93 ? -9.061 5.183 14.436 1.00 87.31 93 ALA A C 1
ATOM 699 O O . ALA A 1 93 ? -9.768 5.465 15.406 1.00 87.31 93 ALA A O 1
ATOM 700 N N . GLY A 1 94 ? -9.559 5.113 13.196 1.00 83.38 94 GLY A N 1
ATOM 701 C CA . GLY A 1 94 ? -10.963 5.362 12.867 1.00 83.38 94 GLY A CA 1
ATOM 702 C C . GLY A 1 94 ? -11.944 4.373 13.508 1.00 83.38 94 GLY A C 1
ATOM 703 O O . GLY A 1 94 ? -13.053 4.774 13.862 1.00 83.38 94 GLY A O 1
ATOM 704 N N . GLU A 1 95 ? -11.558 3.108 13.697 1.00 78.00 95 GLU A N 1
ATOM 705 C CA . GLU A 1 95 ? -12.382 2.122 14.417 1.00 78.00 95 GLU A CA 1
ATOM 706 C C . GLU A 1 95 ? -12.326 2.343 15.929 1.00 78.00 95 GLU A C 1
ATOM 708 O O . GLU A 1 95 ? -13.376 2.417 16.564 1.00 78.00 95 GLU A O 1
ATOM 713 N N . SER A 1 96 ? -11.137 2.573 16.498 1.00 68.56 96 SER A N 1
ATOM 714 C CA . SER A 1 96 ? -10.993 2.827 17.940 1.00 68.56 96 SER A CA 1
ATOM 715 C C . SER A 1 96 ? -11.821 4.032 18.410 1.00 68.56 96 SER A C 1
ATOM 717 O O . SER A 1 96 ? -12.421 4.003 19.484 1.00 68.56 96 SER A O 1
ATOM 719 N N . GLY A 1 97 ? -11.925 5.081 17.584 1.00 63.31 97 GLY A N 1
ATOM 720 C CA . GLY A 1 97 ? -12.795 6.229 17.862 1.00 63.31 97 GLY A CA 1
ATOM 721 C C . GLY A 1 97 ? -14.298 5.928 17.747 1.00 63.31 97 GLY A C 1
ATOM 722 O O . GLY A 1 97 ? -15.106 6.584 18.408 1.00 63.31 97 GLY A O 1
ATOM 723 N N . ARG A 1 98 ? -14.703 4.938 16.935 1.00 67.81 98 ARG A N 1
ATOM 724 C CA . ARG A 1 98 ? -16.102 4.477 16.861 1.00 67.81 98 ARG A CA 1
ATOM 725 C C . ARG A 1 98 ? -16.489 3.677 18.097 1.00 67.81 98 ARG A C 1
ATOM 727 O O . ARG A 1 98 ? -17.562 3.936 18.635 1.00 67.81 98 ARG A O 1
ATOM 734 N N . ASP A 1 99 ? -15.623 2.784 18.565 1.00 63.22 99 ASP A N 1
ATOM 735 C CA . ASP A 1 99 ? -15.857 2.008 19.788 1.00 63.22 99 ASP A CA 1
ATOM 736 C C . ASP A 1 99 ? -15.980 2.925 21.008 1.00 63.22 99 ASP A C 1
ATOM 738 O O . ASP A 1 99 ? -16.906 2.793 21.809 1.00 63.22 99 ASP A O 1
ATOM 742 N N . GLN A 1 100 ? -15.119 3.943 21.094 1.00 60.91 100 GLN A N 1
ATOM 743 C CA . GLN A 1 100 ? -15.180 4.944 22.158 1.00 60.91 100 GLN A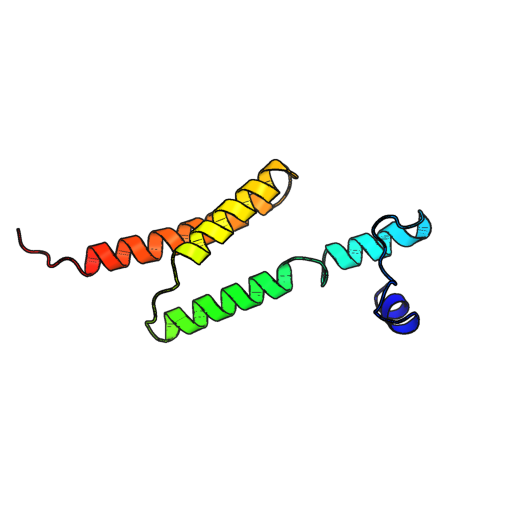 CA 1
ATOM 744 C C . GLN A 1 100 ? -16.488 5.753 22.143 1.00 60.91 100 GLN A C 1
ATOM 746 O O . GLN A 1 100 ? -17.012 6.092 23.200 1.00 60.91 100 GLN A O 1
ATOM 751 N N . LYS A 1 101 ? -17.039 6.050 20.958 1.00 61.28 101 LYS A N 1
ATOM 752 C CA . LYS A 1 101 ? -18.321 6.759 20.814 1.00 61.28 101 LYS A CA 1
ATOM 753 C C . LYS A 1 101 ? -19.539 5.855 21.058 1.00 61.28 101 LYS A C 1
ATOM 755 O O . LYS A 1 101 ? -20.619 6.368 21.341 1.00 61.28 101 LYS A O 1
ATOM 760 N N . ALA A 1 102 ? -19.386 4.537 20.915 1.00 61.88 102 ALA A N 1
ATOM 761 C CA . ALA A 1 102 ? -20.437 3.550 21.161 1.00 61.88 102 ALA A CA 1
ATOM 762 C C . ALA A 1 102 ? -20.593 3.190 22.650 1.00 61.88 102 ALA A C 1
ATOM 764 O O . ALA A 1 102 ? -21.665 2.744 23.057 1.00 61.88 102 ALA A O 1
ATOM 765 N N . LEU A 1 103 ? -19.560 3.410 23.471 1.00 58.66 103 LEU A N 1
ATOM 766 C CA . LEU A 1 103 ? -19.661 3.316 24.927 1.00 58.66 103 LEU A CA 1
ATOM 767 C C . LEU A 1 103 ? -20.538 4.473 25.452 1.00 58.66 103 LEU A C 1
ATOM 769 O O . LEU A 1 103 ? -20.212 5.637 25.203 1.00 58.66 103 LEU A O 1
ATOM 773 N N . PRO A 1 104 ? -21.656 4.207 26.157 1.00 54.59 104 PRO A N 1
ATOM 774 C CA . PRO A 1 104 ? -22.470 5.276 26.716 1.00 54.59 104 PRO A CA 1
ATOM 775 C C . PRO A 1 104 ? -21.651 6.065 27.741 1.00 54.59 104 PRO A C 1
ATOM 777 O O . PRO A 1 104 ? -21.064 5.496 28.661 1.00 54.59 104 PRO A O 1
ATOM 780 N N . ALA A 1 105 ? -21.640 7.389 27.581 1.00 64.56 105 ALA A N 1
ATOM 781 C CA . ALA A 1 105 ? -21.092 8.337 28.542 1.00 64.56 105 ALA A CA 1
ATOM 782 C C . ALA A 1 105 ? -21.967 8.370 29.808 1.00 64.56 105 ALA A C 1
ATOM 784 O O . ALA A 1 105 ? -22.745 9.298 30.010 1.00 64.56 105 ALA A O 1
ATOM 785 N N . ASN A 1 106 ? -21.899 7.320 30.623 1.00 56.16 106 ASN A N 1
ATOM 786 C CA . ASN A 1 106 ? -22.468 7.309 31.963 1.00 56.16 106 ASN A CA 1
ATOM 787 C C . ASN A 1 106 ? -21.641 6.402 32.884 1.00 56.16 106 ASN A C 1
ATOM 789 O O . ASN A 1 106 ? -21.841 5.186 32.912 1.00 56.16 106 A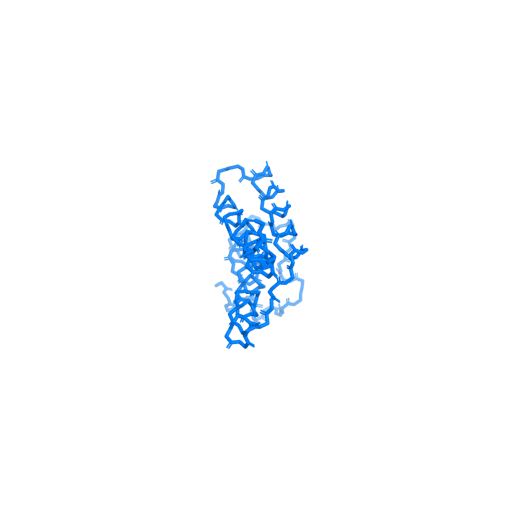SN A O 1
ATOM 793 N N . ILE A 1 107 ? -20.714 7.028 33.611 1.00 53.84 107 ILE A N 1
ATOM 794 C CA . ILE A 1 107 ? -20.229 6.604 34.930 1.00 53.84 107 ILE A CA 1
ATOM 795 C C . ILE A 1 107 ? -20.343 7.833 35.828 1.00 53.84 107 ILE A C 1
ATOM 797 O O . ILE A 1 107 ? -19.934 8.918 35.349 1.00 53.84 107 ILE A O 1
#

Foldseek 3Di:
DVVVCVVVDVPPPADPDDDPVCVVVNVVCCVPVVDCVVVVVVVVVVCVVCVVVVHQDDLVVLVVQLVVLVVCCVVPVPDPSVVSNVVSVVSNVRVVVVVVVVPDPDD

Organism: NCBI:txid482462

Radius of gyration: 19.56 Å; chains: 1; bounding box: 43×21×65 Å

Sequence (107 aa):
MWSQILDEGVANTVTLDPPPDRVAVAEAFWFSPGSFGVPLGLIGQLVLHMTRRGQPVPVWLGWAIVAWACLLGLMVPKSGAWAILTVGALIVAGESGRDQKALPANI

InterPro domains:
  IPR045590 Protein of unknown function DUF6463 [PF20064] (2-95)

pLDDT: mean 78.1, std 11.49, range [53.84, 93.44]

Secondary structure (DSSP, 8-state):
-HHHHHHS-SSS-S-SS--GGGHHHHHHHHHTTTSTHHHHHHHHHHHHHHHHTTPPPPHHHHHHHHHHHHHHHHHSTTSTTHHHHHHHHHHHHHHHHHHHHHS-S--